Protein AF-A0A1F5JD03-F1 (afdb_monomer_lite)

Foldseek 3Di:
DVLLVQLCVCVVVVDDLVCSCVVSVHDSVVSVVSNVDPDDDDPDDDDDDDPCNVVVVVLVVCVVVVHQPVVVQVCCCVVPVDDDDDAPDCSFWVDAAPVDTHGDPVNVVVCVVVVHDDDHDHPPCCVVCCVVVVVVVCCVVPVVPPDDADDPVSSVCSCPVPPDDDDD

Organism: NCBI:txid1797770

Radius of gyration: 24.33 Å; chains: 1; bounding box: 61×45×62 Å

Structure (mmCIF, N/CA/C/O backbone):
data_AF-A0A1F5JD03-F1
#
_entry.id   AF-A0A1F5JD03-F1
#
loop_
_atom_site.group_PDB
_atom_site.id
_atom_site.type_symbol
_atom_site.label_atom_id
_atom_site.label_alt_id
_atom_site.label_comp_id
_atom_site.label_asym_id
_atom_site.label_entity_id
_atom_site.label_seq_id
_atom_site.pdbx_PDB_ins_code
_atom_site.Cartn_x
_atom_site.Cartn_y
_atom_site.Cartn_z
_atom_site.occupancy
_atom_site.B_iso_or_equiv
_atom_site.auth_seq_id
_atom_site.auth_comp_id
_atom_site.auth_asym_id
_atom_site.auth_atom_id
_atom_site.pdbx_PDB_model_num
ATOM 1 N N . MET A 1 1 ? -21.953 1.685 14.891 1.00 60.19 1 MET A N 1
ATOM 2 C CA . MET A 1 1 ? -22.512 2.676 15.835 1.00 60.19 1 MET A CA 1
ATOM 3 C C . MET A 1 1 ? -23.429 2.013 16.866 1.00 60.19 1 MET A C 1
ATOM 5 O O . MET A 1 1 ? -23.157 2.153 18.050 1.00 60.19 1 MET A O 1
ATOM 9 N N . TYR A 1 2 ? -24.401 1.197 16.432 1.00 75.06 2 TYR A N 1
ATOM 10 C CA . TYR A 1 2 ? -25.369 0.474 17.281 1.00 75.06 2 TYR A CA 1
ATOM 11 C C . TYR A 1 2 ? -24.765 -0.216 18.522 1.00 75.06 2 TYR A C 1
ATOM 13 O O . TYR A 1 2 ? -25.146 0.099 19.642 1.00 75.06 2 TYR A O 1
ATOM 21 N N . GLN A 1 3 ? -23.721 -1.039 18.350 1.00 80.75 3 GLN A N 1
ATOM 22 C CA . GLN A 1 3 ? -23.068 -1.734 19.473 1.00 80.75 3 GLN A CA 1
ATOM 23 C C . GLN A 1 3 ? -22.512 -0.802 20.567 1.00 80.75 3 GLN A C 1
ATOM 25 O O . GLN A 1 3 ? -22.487 -1.186 21.729 1.00 80.75 3 GLN A O 1
ATOM 30 N N . GLN A 1 4 ? -22.051 0.409 20.231 1.00 85.94 4 GLN A N 1
ATOM 31 C CA . GLN A 1 4 ? -21.500 1.331 21.235 1.00 85.94 4 GLN A CA 1
ATOM 32 C C . GLN A 1 4 ? -22.604 1.946 22.100 1.00 85.94 4 GLN A C 1
ATOM 34 O O . GLN A 1 4 ? -22.425 2.075 23.308 1.00 85.94 4 GLN A O 1
ATOM 39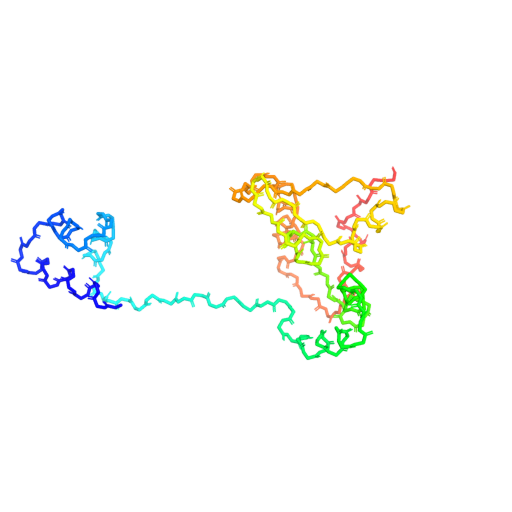 N N . ILE A 1 5 ? -23.746 2.269 21.483 1.00 87.00 5 ILE A N 1
ATOM 40 C CA . ILE A 1 5 ? -24.930 2.797 22.167 1.00 87.00 5 ILE A CA 1
ATOM 41 C C . ILE A 1 5 ? -25.464 1.736 23.130 1.00 87.00 5 ILE A C 1
ATOM 43 O O . ILE A 1 5 ? -25.612 2.010 24.314 1.00 87.00 5 ILE A O 1
ATOM 47 N N . THR A 1 6 ? -25.643 0.498 22.659 1.00 89.31 6 THR A N 1
ATOM 48 C CA . THR A 1 6 ? -26.112 -0.617 23.495 1.00 89.31 6 THR A CA 1
ATOM 49 C C . THR A 1 6 ? -25.196 -0.862 24.697 1.00 89.31 6 THR A C 1
ATOM 51 O O . THR A 1 6 ? -25.685 -1.054 25.806 1.00 89.31 6 THR A O 1
ATOM 54 N N . ILE A 1 7 ? -23.871 -0.794 24.511 1.00 90.31 7 ILE A N 1
ATOM 55 C CA . ILE A 1 7 ? -22.900 -0.925 25.609 1.00 90.31 7 ILE A CA 1
ATOM 56 C C . ILE A 1 7 ? -23.078 0.185 26.653 1.00 90.31 7 ILE A C 1
ATOM 58 O O . ILE A 1 7 ? -23.067 -0.107 27.847 1.00 90.31 7 ILE A O 1
ATOM 62 N N . GLN A 1 8 ? -23.246 1.441 26.228 1.00 88.81 8 GLN A N 1
ATOM 63 C CA . GLN A 1 8 ? -23.463 2.554 27.157 1.00 88.81 8 GLN A CA 1
ATOM 64 C C . GLN A 1 8 ? -24.809 2.444 27.884 1.00 88.81 8 GLN A C 1
ATOM 66 O O . GLN A 1 8 ? -24.867 2.703 29.084 1.00 88.81 8 GLN A O 1
ATOM 71 N N . THR A 1 9 ? -25.871 2.025 27.192 1.00 91.00 9 THR A N 1
ATOM 72 C CA . THR A 1 9 ? -27.199 1.829 27.788 1.00 91.00 9 THR A CA 1
ATOM 73 C C . THR A 1 9 ? -27.180 0.728 28.846 1.00 91.00 9 THR A C 1
ATOM 75 O O . THR A 1 9 ? -27.597 0.974 29.974 1.00 91.00 9 THR A O 1
ATOM 78 N N . LEU A 1 10 ? -26.626 -0.448 28.528 1.00 90.94 10 LEU A N 1
ATOM 79 C CA . LEU A 1 10 ? -26.512 -1.561 29.479 1.00 90.94 10 LEU A CA 1
ATOM 80 C C . LEU A 1 10 ? -25.631 -1.186 30.679 1.00 90.94 10 LEU A C 1
ATOM 82 O O . LEU A 1 10 ? -25.946 -1.519 31.818 1.00 90.94 10 LEU A O 1
ATOM 86 N N . PHE A 1 11 ? -24.553 -0.432 30.450 1.00 90.62 11 PHE A N 1
ATOM 87 C CA . PHE A 1 11 ? -23.709 0.044 31.543 1.00 90.62 11 PHE A CA 1
ATOM 88 C C . PHE A 1 11 ? -24.442 1.039 32.459 1.00 90.62 11 PHE A C 1
ATOM 90 O O . PHE A 1 11 ? -24.326 0.931 33.677 1.00 90.62 11 PHE A O 1
ATOM 97 N N . LYS A 1 12 ? -25.243 1.961 31.902 1.00 91.00 12 LYS A N 1
ATOM 98 C CA . LYS A 1 12 ? -26.100 2.874 32.684 1.00 91.00 12 LYS A CA 1
ATOM 99 C C . LYS A 1 12 ? -27.191 2.138 33.471 1.00 91.00 12 LYS A C 1
ATOM 101 O O . LYS A 1 12 ? -27.563 2.599 34.541 1.00 91.00 12 LYS A O 1
ATOM 106 N N . GLN A 1 13 ? -2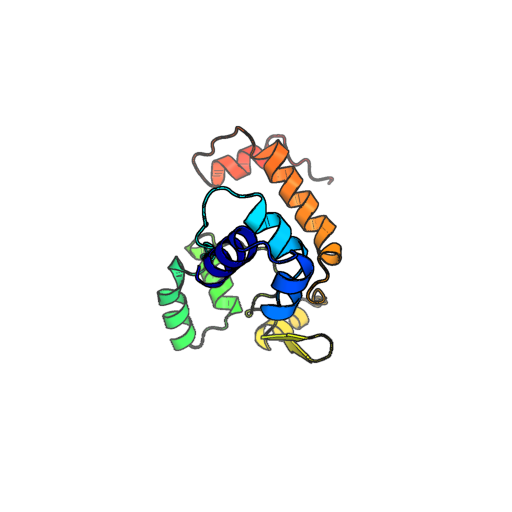7.664 0.994 32.973 1.00 91.88 13 GLN A N 1
ATOM 107 C CA . GLN A 1 13 ? -28.607 0.106 33.669 1.00 91.88 13 GLN A CA 1
ATOM 108 C C . GLN A 1 13 ? -27.961 -0.707 34.808 1.00 91.88 13 GLN A C 1
ATOM 110 O O . GLN A 1 13 ? -28.661 -1.428 35.511 1.00 91.88 13 GLN A O 1
ATOM 115 N N . GLY A 1 14 ? -26.643 -0.592 35.017 1.00 90.62 14 GLY A N 1
ATOM 116 C CA . GLY A 1 14 ? -25.927 -1.265 36.105 1.00 90.62 14 GLY A CA 1
ATOM 117 C C . GLY A 1 14 ? -25.390 -2.655 35.756 1.00 90.62 14 GLY A C 1
ATOM 118 O O . GLY A 1 14 ? -24.875 -3.350 36.634 1.00 90.62 14 GLY A O 1
ATOM 119 N N . GLU A 1 15 ? -25.455 -3.070 34.488 1.00 90.31 15 GLU A N 1
ATOM 120 C CA . GLU A 1 15 ? -24.929 -4.368 34.070 1.00 90.31 15 GLU A CA 1
ATOM 121 C C . GLU A 1 15 ? -23.403 -4.448 34.206 1.00 90.31 15 GLU A C 1
ATOM 123 O O . GLU A 1 15 ? -22.646 -3.517 33.899 1.00 90.31 15 GLU A O 1
ATOM 128 N N . LYS A 1 16 ? -22.912 -5.619 34.629 1.00 92.75 16 LYS A N 1
ATOM 129 C CA . LYS A 1 16 ? -21.468 -5.852 34.762 1.00 92.75 16 LYS A CA 1
ATOM 130 C C . LYS A 1 16 ? -20.813 -5.844 33.380 1.00 92.75 16 LYS A C 1
ATOM 132 O O . LYS A 1 16 ? -21.236 -6.548 32.469 1.00 92.75 16 LYS A O 1
ATOM 137 N N . LYS A 1 17 ? -19.685 -5.140 33.237 1.00 91.00 17 LYS A N 1
ATOM 138 C CA . LYS A 1 17 ? -18.942 -5.007 31.962 1.00 91.00 17 LYS A CA 1
ATOM 139 C C . LYS A 1 17 ? -18.605 -6.356 31.299 1.00 91.00 17 LYS A C 1
ATOM 141 O O . LYS A 1 17 ? -18.611 -6.459 30.076 1.00 91.00 17 LYS A O 1
ATOM 146 N N . SER A 1 18 ? -18.335 -7.394 32.093 1.00 90.31 18 SER A N 1
ATOM 147 C CA . SER A 1 18 ? -18.104 -8.767 31.616 1.00 90.31 18 SER A CA 1
ATOM 148 C C . SER A 1 18 ? -19.370 -9.440 31.069 1.00 90.31 18 SER A C 1
ATOM 150 O O . SER A 1 18 ? -19.295 -10.151 30.066 1.00 90.31 18 SER A O 1
ATOM 152 N N . ARG A 1 19 ? -20.531 -9.185 31.688 1.00 92.56 19 ARG A N 1
ATOM 153 C CA . ARG A 1 19 ? -21.853 -9.640 31.231 1.00 92.56 19 ARG A CA 1
ATOM 154 C C . ARG A 1 19 ? -22.192 -8.997 29.890 1.00 92.56 19 ARG A C 1
ATOM 156 O O . ARG A 1 19 ? -22.495 -9.717 28.949 1.00 92.56 19 ARG A O 1
ATOM 163 N N . ILE A 1 20 ? -21.996 -7.681 29.779 1.00 92.19 20 ILE A N 1
ATOM 164 C CA . ILE A 1 20 ? -22.186 -6.911 28.539 1.00 92.19 20 ILE A CA 1
ATOM 165 C C . ILE A 1 20 ? -21.317 -7.475 27.403 1.00 92.19 20 ILE A C 1
ATOM 167 O O . ILE A 1 20 ? -21.802 -7.681 26.293 1.00 92.19 20 ILE A O 1
ATOM 171 N N . ALA A 1 21 ? -20.037 -7.759 27.676 1.00 92.38 21 ALA A N 1
ATOM 172 C CA . ALA A 1 21 ? -19.117 -8.324 26.687 1.00 92.38 21 ALA A CA 1
ATOM 173 C C . ALA A 1 21 ? -19.575 -9.705 26.189 1.00 92.38 21 ALA A C 1
ATOM 175 O O . ALA A 1 21 ? -19.592 -9.948 24.982 1.00 92.38 21 ALA A O 1
ATOM 176 N N . SER A 1 22 ? -19.994 -10.570 27.118 1.00 92.44 22 SER A N 1
ATOM 177 C CA . SER A 1 22 ? -20.475 -11.926 26.820 1.00 92.44 22 SER A CA 1
ATOM 178 C C . SER A 1 22 ? -21.805 -11.904 26.061 1.00 92.44 22 SER A C 1
ATOM 180 O O . SER A 1 22 ? -21.974 -12.639 25.097 1.00 92.44 22 SER A O 1
ATOM 182 N N . GLN A 1 23 ? -22.727 -11.019 26.452 1.00 92.31 23 GLN A N 1
ATOM 183 C CA . GLN A 1 23 ? -24.051 -10.869 25.845 1.00 92.31 23 GLN A CA 1
ATOM 184 C C . GLN A 1 23 ? -23.988 -10.312 24.417 1.00 92.31 23 GLN A C 1
ATOM 186 O O . GLN A 1 23 ? -24.772 -10.717 23.566 1.00 92.31 23 GLN A O 1
ATOM 191 N N . LEU A 1 24 ? -23.057 -9.392 24.143 1.00 89.25 24 LEU A N 1
ATOM 192 C CA . LEU A 1 24 ? -22.899 -8.760 22.827 1.00 89.25 24 LEU A CA 1
ATOM 193 C C . LEU A 1 24 ? -21.868 -9.457 21.927 1.00 89.25 24 LEU A C 1
ATOM 195 O O . LEU A 1 24 ? -21.599 -8.964 20.830 1.00 89.25 24 LEU A O 1
ATOM 199 N N . GLY A 1 25 ? -21.248 -10.549 22.391 1.00 90.56 25 GLY A N 1
ATOM 200 C CA . GLY A 1 25 ? -20.214 -11.268 21.642 1.00 90.56 25 GLY A CA 1
ATOM 201 C C . GLY A 1 25 ? -19.015 -10.389 21.271 1.00 90.56 25 GLY A C 1
ATOM 202 O O . GLY A 1 25 ? -18.474 -10.506 20.173 1.00 90.56 25 GLY A O 1
ATOM 203 N N . CYS A 1 26 ? -18.619 -9.456 22.145 1.00 87.00 26 CYS A N 1
ATOM 204 C CA . CYS A 1 26 ? -17.535 -8.513 21.871 1.00 87.00 26 CYS A CA 1
ATOM 205 C C . CYS A 1 26 ? -16.396 -8.638 22.889 1.00 87.00 26 CYS A C 1
ATOM 207 O O . CYS A 1 26 ? -16.585 -9.058 24.029 1.00 87.00 26 CYS A O 1
ATOM 209 N N . HIS A 1 27 ? -15.179 -8.264 22.487 1.00 88.38 27 HIS A N 1
ATOM 210 C CA . HIS A 1 27 ? -14.016 -8.381 23.363 1.00 88.38 27 HIS A CA 1
ATOM 211 C C . HIS A 1 27 ? -14.159 -7.476 24.603 1.00 88.38 27 HIS A C 1
ATOM 213 O O . HIS A 1 27 ? -14.541 -6.310 24.492 1.00 88.38 27 HIS A O 1
ATOM 219 N N . ARG A 1 28 ? -13.779 -7.961 25.794 1.00 86.88 28 ARG A N 1
ATOM 220 C CA . ARG A 1 28 ? -13.910 -7.215 27.068 1.00 86.88 28 ARG A CA 1
ATOM 221 C C . ARG A 1 28 ? -13.279 -5.814 27.041 1.00 86.88 28 ARG A C 1
ATOM 223 O O . ARG A 1 28 ? -13.830 -4.869 27.601 1.00 86.88 28 ARG A O 1
ATOM 230 N N . ASN A 1 29 ? -12.158 -5.653 26.327 1.00 90.19 29 ASN A N 1
ATOM 231 C CA . ASN A 1 29 ? -11.496 -4.351 26.168 1.00 90.19 29 ASN A CA 1
ATOM 232 C C . ASN A 1 29 ? -12.333 -3.375 25.334 1.00 90.19 29 ASN A C 1
ATOM 234 O O . ASN A 1 29 ? -12.236 -2.170 25.531 1.00 90.19 29 ASN A O 1
ATOM 238 N N . THR A 1 30 ? -13.174 -3.868 24.425 1.00 87.75 30 THR A N 1
ATOM 239 C CA . THR A 1 30 ? -14.098 -3.039 23.648 1.00 87.75 30 THR A CA 1
ATOM 240 C C . THR A 1 30 ? -15.121 -2.384 24.568 1.00 87.75 30 THR A C 1
ATOM 242 O O . THR A 1 30 ? -15.289 -1.170 24.494 1.00 87.75 30 THR A O 1
ATOM 245 N N . VAL A 1 31 ? -15.715 -3.146 25.493 1.00 89.06 31 VAL A N 1
ATOM 246 C CA . VAL A 1 31 ? -16.629 -2.614 26.518 1.00 89.06 31 VAL A CA 1
ATOM 247 C C . VAL A 1 31 ? -15.912 -1.613 27.424 1.00 89.06 31 VAL A C 1
ATOM 249 O O . VAL A 1 31 ? -16.393 -0.497 27.595 1.00 89.06 31 VAL A O 1
ATOM 252 N N . LEU A 1 32 ? -14.727 -1.962 27.944 1.00 89.50 32 LEU A N 1
ATOM 253 C CA . LEU A 1 32 ? -13.927 -1.060 28.785 1.00 89.50 32 LEU A CA 1
ATOM 254 C C . LEU A 1 32 ? -13.611 0.260 28.079 1.00 89.50 32 LEU A C 1
ATOM 256 O O . LEU A 1 32 ? -13.774 1.330 28.663 1.00 89.50 32 LEU A O 1
ATOM 260 N N . ASN A 1 33 ? -13.182 0.184 26.822 1.00 88.19 33 ASN A N 1
ATOM 261 C CA . ASN A 1 33 ? -12.813 1.355 26.050 1.00 88.19 33 ASN A CA 1
ATOM 262 C C . ASN A 1 33 ? -14.031 2.206 25.684 1.00 88.19 33 ASN A C 1
ATOM 264 O O . ASN A 1 33 ? -13.899 3.417 25.639 1.00 88.19 33 ASN A O 1
ATOM 268 N N . ILE A 1 34 ? -15.201 1.615 25.422 1.00 88.31 34 ILE A N 1
ATOM 269 C CA . ILE A 1 34 ? -16.429 2.368 25.114 1.00 88.31 34 ILE A CA 1
ATOM 270 C C . ILE A 1 34 ? -16.985 3.054 26.363 1.00 88.31 34 ILE A C 1
ATOM 272 O O . ILE A 1 34 ? -17.366 4.213 26.279 1.00 88.31 34 ILE A O 1
ATOM 276 N N . VAL A 1 35 ? -16.977 2.380 27.516 1.00 88.38 35 VAL A N 1
ATOM 277 C CA . VAL A 1 35 ? -17.450 2.948 28.791 1.00 88.38 35 VAL A CA 1
ATOM 278 C C . VAL A 1 35 ? -16.574 4.109 29.271 1.00 88.38 35 VAL A C 1
ATOM 280 O O . VAL A 1 35 ? -17.082 5.050 29.864 1.00 88.38 35 VAL A O 1
ATOM 283 N N . LYS A 1 36 ? -15.260 4.073 29.006 1.00 88.25 36 LYS A N 1
ATOM 284 C CA . LYS A 1 36 ? -14.343 5.182 29.329 1.00 88.25 36 LYS A CA 1
ATOM 285 C C . LYS A 1 36 ? -14.561 6.435 28.469 1.00 88.25 36 LYS A C 1
ATOM 287 O O . LYS A 1 36 ? -13.992 7.475 28.781 1.00 88.25 36 LYS A O 1
ATOM 292 N N . ARG A 1 37 ? -15.302 6.334 27.364 1.00 80.12 37 ARG A N 1
ATOM 293 C CA . ARG A 1 37 ? -15.511 7.434 26.416 1.00 80.12 37 ARG A CA 1
ATOM 294 C C . ARG A 1 37 ? -16.866 8.080 26.676 1.00 80.12 37 ARG A C 1
ATOM 296 O O . ARG A 1 37 ? -17.873 7.383 26.742 1.00 80.12 37 ARG A O 1
ATOM 303 N N . ASP A 1 38 ? -16.878 9.405 26.732 1.00 71.31 38 ASP A N 1
ATOM 304 C CA . ASP A 1 38 ? -18.093 10.196 26.955 1.00 71.31 38 ASP A CA 1
ATOM 305 C C . ASP A 1 38 ? -19.020 10.212 25.721 1.00 71.31 38 ASP A C 1
ATOM 307 O O . ASP A 1 38 ? -20.242 10.157 25.829 1.00 71.31 38 ASP A O 1
ATOM 311 N N . LYS A 1 39 ? -18.441 10.175 24.512 1.00 76.56 39 LYS A N 1
ATOM 312 C CA . LYS A 1 39 ? -19.184 10.192 23.242 1.00 76.56 39 LYS A CA 1
ATOM 313 C C . LYS A 1 39 ? -18.975 8.918 22.426 1.00 76.56 39 LYS A C 1
ATOM 315 O O . LYS A 1 39 ? -17.883 8.347 22.382 1.00 76.56 39 LYS A O 1
ATOM 320 N N . VAL A 1 40 ? -20.037 8.499 21.739 1.00 76.12 40 VAL A N 1
ATOM 321 C CA . VAL A 1 40 ? -20.007 7.425 20.738 1.00 76.12 40 VAL A CA 1
ATOM 322 C C . VAL A 1 40 ? -19.286 7.934 19.491 1.00 76.12 40 VAL A C 1
ATOM 324 O O . VAL A 1 40 ? -19.608 9.003 18.982 1.00 76.12 40 VAL A O 1
ATOM 327 N N . ILE A 1 41 ? -18.318 7.163 18.992 1.00 76.00 41 ILE A N 1
ATOM 328 C CA . ILE A 1 41 ? -17.529 7.524 17.807 1.00 76.00 41 ILE A CA 1
ATOM 329 C C . ILE A 1 41 ? -17.921 6.601 16.660 1.00 76.00 41 ILE A C 1
ATOM 331 O O . ILE A 1 41 ? -17.890 5.369 16.786 1.00 76.00 41 ILE A O 1
ATOM 335 N N . GLU A 1 42 ? -18.247 7.187 15.514 1.00 74.62 42 GLU A N 1
ATOM 336 C CA . GLU A 1 42 ? -18.384 6.424 14.285 1.00 74.62 42 GLU A CA 1
ATOM 337 C C . GLU A 1 42 ? -17.015 5.878 13.865 1.00 74.62 42 GLU A C 1
ATOM 339 O O . GLU A 1 42 ? -16.042 6.616 13.713 1.00 74.62 42 GLU A O 1
ATOM 344 N N . LYS A 1 43 ? -16.907 4.552 13.726 1.00 69.19 43 LYS A N 1
ATOM 345 C CA . LYS A 1 43 ? -15.658 3.930 13.282 1.00 69.19 43 LYS A CA 1
ATOM 346 C C . LYS A 1 43 ? -15.431 4.317 11.823 1.00 69.19 43 LYS A C 1
ATOM 348 O O . LYS A 1 43 ? -16.042 3.724 10.940 1.00 69.19 43 LYS A O 1
ATOM 353 N N . GLN A 1 44 ? -14.532 5.260 11.572 1.00 69.19 44 GLN A N 1
ATOM 354 C CA . GLN A 1 44 ? -14.112 5.568 10.212 1.00 69.19 44 GLN A CA 1
ATOM 355 C C . GLN A 1 44 ? -13.339 4.374 9.644 1.00 69.19 44 GLN A C 1
ATOM 357 O O . GLN A 1 44 ? -12.305 3.964 10.183 1.00 69.19 44 GLN A O 1
ATOM 362 N N . LYS A 1 45 ? -13.837 3.797 8.549 1.00 62.50 45 LYS A N 1
ATOM 363 C CA . LYS A 1 45 ? -13.058 2.851 7.753 1.00 62.50 45 LYS A CA 1
ATOM 364 C C . LYS A 1 45 ? -12.088 3.691 6.930 1.00 62.50 45 LYS A C 1
ATOM 366 O O . LYS A 1 45 ? -12.519 4.415 6.041 1.00 62.50 45 LYS A O 1
ATOM 371 N N . ARG A 1 46 ? -10.791 3.639 7.245 1.00 60.31 46 ARG A N 1
ATOM 372 C CA . ARG A 1 46 ? -9.772 4.296 6.415 1.00 60.31 46 ARG A CA 1
ATOM 373 C C . ARG A 1 46 ? -9.844 3.689 5.014 1.00 60.31 46 ARG A C 1
ATOM 375 O O . ARG A 1 46 ? -9.476 2.529 4.837 1.00 60.31 46 ARG A O 1
ATOM 382 N N . VAL A 1 47 ? -10.336 4.450 4.044 1.00 62.88 47 VAL A N 1
ATOM 383 C CA . VAL A 1 47 ? -10.191 4.109 2.629 1.00 62.88 47 VAL A CA 1
ATOM 384 C C . VAL A 1 47 ? -8.758 4.481 2.272 1.00 62.88 47 VAL A C 1
ATOM 386 O O . VAL A 1 47 ? -8.396 5.652 2.326 1.00 62.88 47 VAL A O 1
ATOM 389 N N . ARG A 1 48 ? -7.909 3.488 2.003 1.00 55.94 48 ARG A N 1
ATOM 390 C CA . ARG A 1 48 ? -6.613 3.759 1.378 1.00 55.94 48 ARG A CA 1
ATOM 391 C C . ARG A 1 48 ? -6.843 3.822 -0.125 1.00 55.94 48 ARG A C 1
ATOM 393 O O . ARG A 1 48 ? -7.349 2.850 -0.682 1.00 55.94 48 ARG A O 1
ATOM 400 N N . SER A 1 49 ? -6.484 4.935 -0.748 1.00 63.44 49 SER A N 1
ATOM 401 C CA . SER A 1 49 ? -6.337 5.006 -2.197 1.00 63.44 49 SER A CA 1
ATOM 402 C C . SER A 1 49 ? -5.082 4.241 -2.619 1.00 63.44 49 SER A C 1
ATOM 404 O O . SER A 1 49 ? -4.068 4.223 -1.915 1.00 63.44 49 SER A O 1
ATOM 406 N N . SER A 1 50 ? -5.176 3.551 -3.747 1.00 70.81 50 SER A N 1
ATOM 407 C CA . SER A 1 50 ? -4.045 2.924 -4.416 1.00 70.81 50 SER A CA 1
ATOM 408 C C . SER A 1 50 ? -3.258 3.977 -5.189 1.00 70.81 50 SER A C 1
ATOM 410 O O . SER A 1 50 ? -3.846 4.864 -5.803 1.00 70.81 50 SER A O 1
ATOM 412 N N . ILE A 1 51 ? -1.935 3.816 -5.254 1.00 70.19 51 ILE A N 1
ATOM 413 C CA . ILE A 1 51 ? -1.058 4.604 -6.141 1.00 70.19 51 ILE A CA 1
ATOM 414 C C . ILE A 1 51 ? -1.502 4.463 -7.610 1.00 70.19 51 ILE A C 1
ATOM 416 O O . ILE A 1 51 ? -1.324 5.375 -8.408 1.00 70.19 51 ILE A O 1
ATOM 420 N N . PHE A 1 52 ? -2.150 3.345 -7.953 1.00 75.62 52 PHE A N 1
ATOM 421 C CA . PHE A 1 52 ? -2.656 3.064 -9.295 1.00 75.62 52 PHE A CA 1
ATOM 422 C C . PHE A 1 52 ? -4.072 3.587 -9.566 1.00 75.62 52 PHE A C 1
ATOM 424 O O . PHE A 1 52 ? -4.546 3.470 -10.694 1.00 75.62 52 PHE A O 1
ATOM 431 N N . ASP A 1 53 ? -4.773 4.137 -8.565 1.00 79.50 53 ASP A N 1
ATOM 432 C CA . ASP A 1 53 ? -6.141 4.644 -8.753 1.00 79.50 53 ASP A CA 1
ATOM 433 C C . ASP A 1 53 ? -6.250 5.698 -9.872 1.00 79.50 53 ASP A C 1
ATOM 435 O O . ASP A 1 53 ? -7.174 5.570 -10.680 1.00 79.50 53 ASP A O 1
ATOM 439 N N . PRO A 1 54 ? -5.315 6.664 -10.004 1.00 85.25 54 PRO A N 1
ATOM 440 C CA . PRO A 1 54 ? -5.333 7.638 -11.099 1.00 85.25 54 PRO A CA 1
ATOM 441 C C . PRO A 1 54 ? -5.136 7.014 -12.488 1.00 85.25 54 PRO A C 1
ATOM 443 O O . PRO A 1 54 ? -5.596 7.560 -13.486 1.00 85.25 54 PRO A O 1
ATOM 446 N N . TYR A 1 55 ? -4.482 5.852 -12.563 1.00 85.25 55 TYR A N 1
ATOM 447 C CA . TYR A 1 55 ? -4.076 5.220 -13.822 1.00 85.25 55 TYR A CA 1
ATOM 448 C C . TYR A 1 55 ? -5.019 4.102 -14.277 1.00 85.25 55 TYR A C 1
ATOM 450 O O . TYR A 1 55 ? -4.765 3.465 -15.297 1.00 85.25 55 TYR A O 1
ATOM 458 N N . LYS A 1 56 ? -6.129 3.859 -13.565 1.00 82.69 56 LYS A N 1
ATOM 459 C CA . LYS A 1 56 ? -7.063 2.754 -13.854 1.00 82.69 56 LYS A CA 1
ATOM 460 C C . LYS A 1 56 ? -7.551 2.711 -15.300 1.00 82.69 56 LYS A C 1
ATOM 462 O O . LYS A 1 56 ? -7.628 1.629 -15.871 1.00 82.69 56 LYS A O 1
ATOM 467 N N . GLN A 1 57 ? -7.864 3.867 -15.884 1.00 88.56 57 GLN A N 1
ATOM 468 C CA . GLN A 1 57 ? -8.355 3.943 -17.260 1.00 88.56 57 GLN A CA 1
ATOM 469 C C . GLN A 1 57 ? -7.282 3.495 -18.264 1.00 88.56 57 GLN A C 1
ATOM 471 O O . GLN A 1 57 ? -7.563 2.663 -19.121 1.00 88.56 57 GLN A O 1
ATOM 476 N N . LYS A 1 58 ? -6.038 3.960 -18.093 1.00 86.94 58 LYS A N 1
ATOM 477 C CA . LYS A 1 58 ? -4.896 3.569 -18.936 1.00 86.94 58 LYS A CA 1
ATOM 478 C C . LYS A 1 58 ? -4.521 2.107 -18.744 1.00 86.94 58 LYS A C 1
ATOM 480 O O . LYS A 1 58 ? -4.265 1.401 -19.708 1.00 86.94 58 LYS A O 1
ATOM 485 N N . ILE A 1 59 ? -4.554 1.625 -17.501 1.00 82.19 59 ILE A N 1
ATOM 486 C CA . ILE A 1 59 ? -4.334 0.208 -17.197 1.00 82.19 59 ILE A CA 1
ATOM 487 C C . ILE A 1 59 ? -5.363 -0.653 -17.938 1.00 82.19 59 ILE A C 1
ATOM 489 O O . ILE A 1 59 ? -4.980 -1.663 -18.515 1.00 82.19 59 ILE A O 1
ATOM 493 N N . SER A 1 60 ? -6.641 -0.256 -17.960 1.00 87.75 60 SER A N 1
ATOM 494 C CA . SER A 1 60 ? -7.672 -0.971 -18.724 1.00 87.75 60 SER A CA 1
ATOM 495 C C . SER A 1 60 ? -7.363 -0.980 -20.220 1.00 87.75 60 SER A C 1
ATOM 497 O O . SER A 1 60 ? -7.381 -2.040 -20.832 1.00 87.75 60 SER A O 1
ATOM 499 N N . GLU A 1 61 ? -6.998 0.170 -20.786 1.00 91.81 61 GLU A N 1
ATOM 500 C CA . GLU A 1 61 ? -6.634 0.283 -22.201 1.00 91.81 61 GLU A CA 1
ATOM 501 C C . GLU A 1 61 ? -5.437 -0.610 -22.569 1.00 91.81 61 GLU A C 1
ATOM 503 O O . GLU A 1 61 ? -5.441 -1.294 -23.594 1.00 91.81 61 GLU A O 1
ATOM 508 N N . TYR A 1 62 ? -4.406 -0.647 -21.724 1.00 86.31 62 TYR A N 1
ATOM 509 C CA . TYR A 1 62 ? -3.244 -1.496 -21.957 1.00 86.31 62 TYR A CA 1
ATOM 510 C C . TYR A 1 62 ? -3.554 -2.989 -21.789 1.00 86.31 62 TYR A C 1
ATOM 512 O O . TYR A 1 62 ? -3.006 -3.815 -22.522 1.00 86.31 62 TYR A O 1
ATOM 520 N N . LEU A 1 63 ? -4.461 -3.343 -20.874 1.00 80.88 63 LEU A N 1
ATOM 521 C CA . LEU A 1 63 ? -4.959 -4.713 -20.747 1.00 80.88 63 LEU A CA 1
ATOM 522 C C . LEU A 1 63 ? -5.749 -5.139 -21.992 1.00 80.88 63 LEU A C 1
ATOM 524 O O . LEU A 1 63 ? -5.557 -6.259 -22.464 1.00 80.88 63 LEU A O 1
ATOM 528 N N . ASP A 1 64 ? -6.566 -4.251 -22.564 1.00 90.50 64 ASP A N 1
ATOM 529 C CA . ASP A 1 64 ? -7.310 -4.513 -23.805 1.00 90.50 64 ASP A CA 1
ATOM 530 C C . ASP A 1 64 ? -6.364 -4.710 -25.000 1.00 90.50 64 ASP A C 1
ATOM 532 O O . ASP A 1 64 ? -6.585 -5.574 -25.851 1.00 90.50 64 ASP A O 1
ATOM 536 N N . LYS A 1 65 ? -5.237 -3.987 -25.013 1.00 88.56 65 LYS A N 1
ATOM 537 C CA . LYS A 1 65 ? -4.125 -4.173 -25.962 1.00 88.56 65 LYS A CA 1
ATOM 538 C C . LYS A 1 65 ? -3.311 -5.456 -25.724 1.00 88.56 65 LYS A C 1
ATOM 540 O O . LYS A 1 65 ? -2.322 -5.678 -26.419 1.00 88.56 65 LYS A O 1
ATOM 545 N N . LYS A 1 66 ? -3.710 -6.307 -24.768 1.00 83.88 66 LYS A N 1
ATOM 546 C CA . LYS A 1 66 ? -3.013 -7.541 -24.355 1.00 83.88 66 LYS A CA 1
ATOM 547 C C . LYS A 1 66 ? -1.564 -7.311 -23.916 1.00 83.88 66 LYS A C 1
ATOM 549 O O . LYS A 1 66 ? -0.722 -8.195 -24.058 1.00 83.88 66 LYS A O 1
ATOM 554 N N . ILE A 1 67 ? -1.269 -6.134 -23.369 1.00 75.75 67 ILE A N 1
ATOM 555 C CA . ILE A 1 67 ? 0.046 -5.840 -22.804 1.00 75.75 67 ILE A CA 1
ATOM 556 C C . ILE A 1 67 ? 0.158 -6.540 -21.445 1.00 75.75 67 ILE A C 1
ATOM 558 O O . ILE A 1 67 ? -0.772 -6.510 -20.632 1.00 75.75 67 ILE A O 1
ATOM 562 N N . SER A 1 68 ? 1.303 -7.179 -21.190 1.00 73.50 68 SER A N 1
ATOM 563 C CA . SER A 1 68 ? 1.573 -7.830 -19.908 1.00 73.50 68 SER A CA 1
ATOM 564 C C . SER A 1 68 ? 1.525 -6.825 -18.763 1.00 73.50 68 SER A C 1
ATOM 566 O O . SER A 1 68 ? 1.919 -5.667 -18.892 1.00 73.50 68 SER A O 1
ATOM 568 N N . ARG A 1 69 ? 1.080 -7.266 -17.584 1.00 71.12 69 ARG A N 1
ATOM 569 C CA . ARG A 1 69 ? 0.966 -6.375 -16.417 1.00 71.12 69 ARG A CA 1
ATOM 570 C C . ARG A 1 69 ? 2.315 -5.771 -16.011 1.00 71.12 69 ARG A C 1
ATOM 572 O O . ARG A 1 69 ? 2.342 -4.658 -15.495 1.00 71.12 69 ARG A O 1
ATOM 579 N N . LEU A 1 70 ? 3.413 -6.494 -16.238 1.00 68.00 70 LEU A N 1
ATOM 580 C CA . LEU A 1 70 ? 4.771 -5.993 -16.012 1.00 68.00 70 LEU A CA 1
ATOM 581 C C . LEU A 1 70 ? 5.114 -4.876 -16.977 1.00 68.00 70 LEU A C 1
ATOM 583 O O . LEU A 1 70 ? 5.545 -3.817 -16.543 1.00 68.00 70 LEU A O 1
ATOM 587 N N . ARG A 1 71 ? 4.827 -5.077 -18.264 1.00 74.88 71 ARG A N 1
ATOM 588 C CA . ARG A 1 71 ? 5.056 -4.050 -19.269 1.00 74.88 71 ARG A CA 1
ATOM 589 C C . ARG A 1 71 ? 4.182 -2.822 -19.029 1.00 74.88 71 ARG A C 1
ATOM 591 O O . ARG A 1 71 ? 4.640 -1.708 -19.222 1.00 74.88 71 ARG A O 1
ATOM 598 N N . ILE A 1 72 ? 2.957 -3.001 -18.534 1.00 78.94 72 ILE A N 1
ATOM 599 C CA . ILE A 1 72 ? 2.110 -1.891 -18.075 1.00 78.94 72 ILE A CA 1
ATOM 600 C C . ILE A 1 72 ? 2.781 -1.131 -16.930 1.00 78.94 72 ILE A C 1
ATOM 602 O O . ILE A 1 72 ? 2.763 0.092 -16.923 1.00 78.94 72 ILE A O 1
ATOM 606 N N . PHE A 1 73 ? 3.360 -1.836 -15.959 1.00 72.56 73 PHE A N 1
ATOM 607 C CA . PHE A 1 73 ? 4.054 -1.202 -14.842 1.00 72.56 73 PHE A CA 1
ATOM 608 C C . PHE A 1 73 ? 5.303 -0.434 -15.298 1.00 72.56 73 PHE A C 1
ATOM 610 O O . PHE A 1 73 ? 5.481 0.697 -14.865 1.00 72.56 73 PHE A O 1
ATOM 617 N N . GLU A 1 74 ? 6.102 -0.996 -16.211 1.00 72.19 74 GLU A N 1
ATOM 618 C CA . GLU A 1 74 ? 7.229 -0.298 -16.848 1.00 72.19 74 GLU A CA 1
ATOM 619 C C . GLU A 1 74 ? 6.767 0.959 -17.582 1.00 72.19 74 GLU A C 1
ATOM 621 O O . GLU A 1 74 ? 7.261 2.038 -17.293 1.00 72.19 74 GLU A O 1
ATOM 626 N N . LEU A 1 75 ? 5.755 0.850 -18.449 1.00 81.38 75 LEU A N 1
ATOM 627 C CA . LEU A 1 75 ? 5.201 1.993 -19.180 1.00 81.38 75 LEU A CA 1
ATOM 628 C C . LEU A 1 75 ? 4.669 3.072 -18.232 1.00 81.38 75 LEU A C 1
ATOM 630 O O . LEU A 1 75 ? 4.817 4.258 -18.502 1.00 81.38 75 LEU A O 1
ATOM 634 N N . LEU A 1 76 ? 4.059 2.683 -17.108 1.00 80.81 76 LEU A N 1
ATOM 635 C CA . LEU A 1 76 ? 3.615 3.640 -16.097 1.00 80.81 76 LEU A CA 1
ATOM 636 C C . LEU A 1 76 ? 4.785 4.291 -15.344 1.00 80.81 76 LEU A C 1
ATOM 638 O O . LEU A 1 76 ? 4.678 5.452 -14.946 1.00 80.81 76 LEU A O 1
ATOM 642 N N . GLY A 1 77 ? 5.877 3.555 -15.142 1.00 77.12 77 GLY A N 1
ATOM 643 C CA . GLY A 1 77 ? 7.133 4.074 -14.609 1.00 77.12 77 GLY A CA 1
ATOM 644 C C . GLY A 1 77 ? 7.782 5.077 -15.561 1.00 77.12 77 GLY A C 1
ATOM 645 O O . GLY A 1 77 ? 8.105 6.182 -15.140 1.00 77.12 77 GLY A O 1
ATOM 646 N N . ASP A 1 78 ? 7.885 4.719 -16.840 1.00 77.94 78 ASP A N 1
ATOM 647 C CA . ASP A 1 78 ? 8.512 5.523 -17.891 1.00 77.94 78 ASP A CA 1
ATOM 648 C C . ASP A 1 78 ? 7.698 6.789 -18.214 1.00 77.94 78 ASP A C 1
ATOM 650 O O . ASP A 1 78 ? 8.261 7.874 -18.338 1.00 77.94 78 ASP A O 1
ATOM 654 N N . GLU A 1 79 ? 6.369 6.679 -18.341 1.00 83.00 79 GLU A N 1
ATOM 655 C CA . GLU A 1 79 ? 5.505 7.798 -18.750 1.00 83.00 79 GLU A CA 1
ATOM 656 C C . GLU A 1 79 ? 5.033 8.681 -17.586 1.00 83.00 79 GLU A C 1
ATOM 658 O O . GLU A 1 79 ? 4.791 9.872 -17.784 1.00 83.00 79 GLU A O 1
ATOM 663 N N . TYR A 1 80 ? 4.838 8.115 -16.388 1.00 81.25 80 TYR A N 1
ATOM 664 C CA . TYR A 1 80 ? 4.227 8.825 -15.249 1.00 81.25 80 TYR A CA 1
ATOM 665 C C . TYR A 1 80 ? 5.062 8.767 -13.965 1.00 81.25 80 TYR A C 1
ATOM 667 O O . TYR A 1 80 ? 4.562 9.148 -12.906 1.00 81.25 80 TYR A O 1
ATOM 675 N N . GLY A 1 81 ? 6.301 8.269 -14.024 1.00 77.69 81 GLY A N 1
ATOM 676 C CA . GLY A 1 81 ? 7.201 8.220 -12.868 1.00 77.69 81 GLY A CA 1
ATOM 677 C C . GLY A 1 81 ? 6.716 7.300 -11.743 1.00 77.69 81 GLY A C 1
ATOM 678 O O . GLY A 1 81 ? 7.105 7.464 -10.585 1.00 77.69 81 GLY A O 1
ATOM 679 N N . VAL A 1 82 ? 5.827 6.342 -12.033 1.00 72.94 82 VAL A N 1
ATOM 680 C CA . VAL A 1 82 ? 5.260 5.462 -11.003 1.00 72.94 82 VAL A CA 1
ATOM 681 C C . VAL A 1 82 ? 6.320 4.472 -10.524 1.00 72.94 82 VAL A C 1
ATOM 683 O O . VAL A 1 82 ? 6.567 3.447 -11.151 1.00 72.94 82 VAL A O 1
ATOM 686 N N . SER A 1 83 ? 6.911 4.751 -9.364 1.00 59.22 83 SER A N 1
ATOM 687 C CA . SER A 1 83 ? 7.859 3.862 -8.691 1.00 59.22 83 SER A CA 1
ATOM 688 C C . SER A 1 83 ? 7.221 3.216 -7.462 1.00 59.22 83 SER A C 1
ATOM 690 O O . SER A 1 83 ? 6.684 3.890 -6.580 1.00 59.22 83 SER A O 1
ATOM 692 N N . SER A 1 84 ? 7.269 1.884 -7.381 1.00 58.47 84 SER A N 1
ATOM 693 C CA . SER A 1 84 ? 6.863 1.151 -6.179 1.00 58.47 84 SER A CA 1
ATOM 694 C C . SER A 1 84 ? 7.792 -0.029 -5.921 1.00 58.47 84 SER A C 1
ATOM 696 O O . SER A 1 84 ? 8.091 -0.796 -6.833 1.00 58.47 84 SER A O 1
ATOM 698 N N . THR A 1 85 ? 8.229 -0.201 -4.671 1.00 54.28 85 THR A N 1
ATOM 699 C CA . THR A 1 85 ? 9.046 -1.348 -4.260 1.00 54.28 85 THR A CA 1
ATOM 700 C C . THR A 1 85 ? 8.211 -2.631 -4.267 1.00 54.28 85 THR A C 1
ATOM 702 O O . THR A 1 85 ? 7.132 -2.678 -3.672 1.00 54.28 85 THR A O 1
ATOM 705 N N . TYR A 1 86 ? 8.724 -3.677 -4.921 1.00 49.69 86 TYR A N 1
ATOM 706 C CA . TYR A 1 86 ? 8.069 -4.973 -5.115 1.00 49.69 86 TYR A CA 1
ATOM 707 C C . TYR A 1 86 ? 7.617 -5.619 -3.804 1.00 49.69 86 TYR A C 1
ATOM 709 O O . TYR A 1 86 ? 8.408 -6.243 -3.101 1.00 49.69 86 TYR A O 1
ATOM 717 N N . ILE A 1 87 ? 6.329 -5.523 -3.473 1.00 52.97 87 ILE A N 1
ATOM 718 C CA . ILE A 1 87 ? 5.743 -6.343 -2.409 1.00 52.97 87 ILE A CA 1
ATOM 719 C C . ILE A 1 87 ? 4.370 -6.808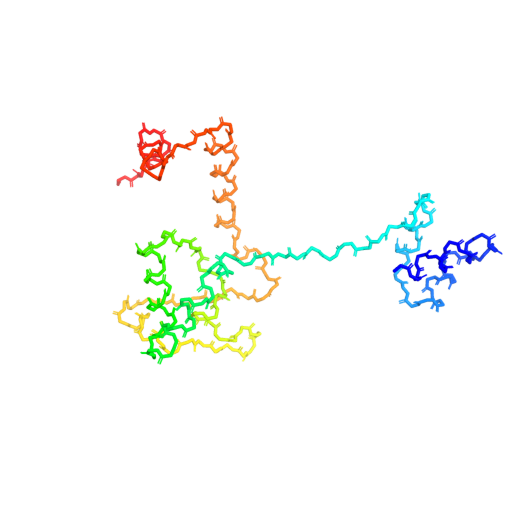 -2.862 1.00 52.97 87 ILE A C 1
ATOM 721 O O . ILE A 1 87 ? 3.460 -5.994 -3.009 1.00 52.97 87 ILE A O 1
ATOM 725 N N . ASN A 1 88 ? 4.232 -8.121 -3.067 1.00 53.16 88 ASN A N 1
ATOM 726 C CA . ASN A 1 88 ? 2.969 -8.813 -3.357 1.00 53.16 88 ASN A CA 1
ATOM 727 C C . ASN A 1 88 ? 2.082 -8.112 -4.395 1.00 53.16 88 ASN A C 1
ATOM 729 O O . ASN A 1 88 ? 0.853 -8.155 -4.312 1.00 53.16 88 ASN A O 1
ATOM 733 N N . MET A 1 89 ? 2.694 -7.441 -5.372 1.00 62.31 89 MET A N 1
ATOM 734 C CA . MET A 1 89 ? 1.926 -6.860 -6.454 1.00 62.31 89 MET A CA 1
ATOM 735 C C . MET A 1 89 ? 1.361 -8.005 -7.289 1.00 62.31 89 MET A C 1
ATOM 737 O O . MET A 1 89 ? 2.096 -8.928 -7.643 1.00 62.31 89 MET A O 1
ATOM 741 N N . LYS A 1 90 ? 0.078 -7.917 -7.660 1.00 61.56 90 LYS A N 1
ATOM 742 C CA . LYS A 1 90 ? -0.553 -8.873 -8.589 1.00 61.56 90 LYS A CA 1
ATOM 743 C C . LYS A 1 90 ? 0.189 -8.996 -9.926 1.00 61.56 90 LYS A C 1
ATOM 745 O O . LYS A 1 90 ? -0.023 -9.955 -10.654 1.00 61.56 90 LYS A O 1
ATOM 750 N N . THR A 1 91 ? 1.033 -8.020 -10.254 1.00 61.84 91 THR A N 1
ATOM 751 C CA . THR A 1 91 ? 1.960 -8.035 -11.388 1.00 61.84 91 THR A CA 1
ATOM 752 C C . THR A 1 91 ? 2.984 -9.162 -11.315 1.00 61.84 91 THR A C 1
ATOM 754 O O . THR A 1 91 ? 3.301 -9.728 -12.355 1.00 61.84 91 THR A O 1
ATOM 757 N N . ALA A 1 92 ? 3.469 -9.489 -10.117 1.00 67.19 92 ALA A N 1
ATOM 758 C CA . ALA A 1 92 ? 4.483 -10.513 -9.878 1.00 67.19 92 ALA A CA 1
ATOM 759 C C . ALA A 1 92 ? 3.878 -11.801 -9.296 1.00 67.19 92 ALA A C 1
ATOM 761 O O . ALA A 1 92 ? 4.212 -12.897 -9.737 1.00 67.19 92 ALA A O 1
ATOM 762 N N . ILE A 1 93 ? 2.967 -11.673 -8.324 1.00 71.06 93 ILE A N 1
ATOM 763 C CA . ILE A 1 93 ? 2.381 -12.800 -7.589 1.00 71.06 93 ILE A CA 1
ATOM 764 C C . ILE A 1 93 ? 0.854 -12.719 -7.685 1.00 71.06 93 ILE A C 1
ATOM 766 O O . ILE A 1 93 ? 0.237 -11.804 -7.139 1.00 71.06 93 ILE A O 1
ATOM 770 N N . LEU A 1 94 ? 0.238 -13.674 -8.381 1.00 73.19 94 LEU A N 1
ATOM 771 C CA . LEU A 1 94 ? -1.213 -13.789 -8.556 1.00 73.19 94 LEU A CA 1
ATOM 772 C C . LEU A 1 94 ? -1.896 -14.258 -7.267 1.00 73.19 94 LEU A C 1
ATOM 774 O O . LEU A 1 94 ? -2.967 -13.754 -6.911 1.00 73.19 94 LEU A O 1
ATOM 778 N N . LYS A 1 95 ? -1.242 -15.166 -6.538 1.00 70.12 95 LYS A N 1
ATOM 779 C CA . LYS A 1 95 ? -1.720 -15.724 -5.273 1.00 70.12 95 LYS A CA 1
ATOM 780 C C . LYS A 1 95 ? -0.544 -15.962 -4.340 1.00 70.12 95 LYS A C 1
ATOM 782 O O . LYS A 1 95 ? 0.459 -16.531 -4.746 1.00 70.12 95 LYS A O 1
ATOM 787 N N . ASN A 1 96 ? -0.659 -15.486 -3.105 1.00 68.00 96 ASN A N 1
ATOM 788 C CA . ASN A 1 96 ? 0.343 -15.692 -2.064 1.00 68.00 96 ASN A CA 1
ATOM 789 C C . ASN A 1 96 ? -0.368 -16.182 -0.801 1.00 68.00 96 ASN A C 1
ATOM 791 O O . ASN A 1 96 ? -0.691 -15.393 0.090 1.00 68.00 96 ASN A O 1
ATOM 795 N N . GLN A 1 97 ? -0.707 -17.468 -0.769 1.00 66.94 97 GLN A N 1
ATOM 796 C CA . GLN A 1 97 ? -1.124 -18.160 0.448 1.00 66.94 97 GLN A CA 1
ATOM 797 C C . GLN A 1 97 ? -0.063 -19.206 0.784 1.00 66.94 97 GLN A C 1
ATOM 799 O O . GLN A 1 97 ? 0.602 -19.704 -0.112 1.00 66.94 97 GLN A O 1
ATOM 804 N N . HIS A 1 98 ? 0.111 -19.526 2.069 1.00 54.97 98 HIS A N 1
ATOM 805 C CA . HIS A 1 98 ? 1.230 -20.332 2.587 1.00 54.97 98 HIS A CA 1
ATOM 806 C C . HIS A 1 98 ? 1.657 -21.538 1.725 1.00 54.97 98 HIS A C 1
ATOM 808 O O . HIS A 1 98 ? 2.853 -21.779 1.604 1.00 54.97 98 HIS A O 1
ATOM 814 N N . TYR A 1 99 ? 0.703 -22.266 1.135 1.00 57.62 99 TYR A N 1
ATOM 815 C CA . TYR A 1 99 ? 0.947 -23.443 0.286 1.00 57.62 99 TYR A CA 1
ATOM 816 C C . TYR A 1 99 ? 0.484 -23.264 -1.165 1.00 57.62 99 TYR A C 1
ATOM 818 O O . TYR A 1 99 ? 0.507 -24.209 -1.943 1.00 57.62 99 TYR A O 1
ATOM 826 N N . ASP A 1 100 ? 0.022 -22.070 -1.509 1.00 63.31 100 ASP A N 1
ATOM 827 C CA . ASP A 1 100 ? -0.657 -21.772 -2.759 1.00 63.31 100 ASP A CA 1
ATOM 828 C C . ASP A 1 100 ? -0.101 -20.454 -3.300 1.00 63.31 100 ASP A C 1
ATOM 830 O O . ASP A 1 100 ? -0.611 -19.349 -3.056 1.00 63.31 100 ASP A O 1
ATOM 834 N N . LEU A 1 101 ? 1.069 -20.605 -3.915 1.00 72.25 101 LEU A N 1
ATOM 835 C CA . LEU A 1 101 ? 1.874 -19.539 -4.474 1.00 72.25 101 LEU A CA 1
ATOM 836 C C . LEU A 1 101 ? 1.796 -19.630 -5.996 1.00 72.25 101 LEU A C 1
ATOM 838 O O . LEU A 1 101 ? 2.352 -20.540 -6.604 1.00 72.25 101 LEU A O 1
ATOM 842 N N . GLU A 1 102 ? 1.122 -18.663 -6.600 1.00 76.75 102 GLU A N 1
ATOM 843 C CA . GLU A 1 102 ? 0.966 -18.569 -8.046 1.00 76.75 102 GLU A CA 1
ATOM 844 C C . GLU A 1 102 ? 1.665 -17.295 -8.517 1.00 76.75 102 GLU A C 1
ATOM 846 O O . GLU A 1 102 ? 1.290 -16.186 -8.122 1.00 76.75 102 GLU A O 1
ATOM 851 N N . PHE A 1 103 ? 2.693 -17.441 -9.351 1.00 75.00 103 PHE A N 1
ATOM 852 C CA . PHE A 1 103 ? 3.367 -16.310 -9.983 1.00 75.00 103 PHE A CA 1
ATOM 853 C C . PHE A 1 103 ? 2.696 -15.937 -11.299 1.00 75.00 103 PHE A C 1
ATOM 855 O O . PHE A 1 103 ? 2.062 -16.760 -11.957 1.00 75.00 103 PHE A O 1
ATOM 862 N N . ASN A 1 104 ? 2.859 -14.680 -11.696 1.00 80.56 104 ASN A N 1
ATOM 863 C CA . ASN A 1 104 ? 2.543 -14.285 -13.058 1.00 80.56 104 ASN A CA 1
ATOM 864 C C . ASN A 1 104 ? 3.562 -14.923 -14.020 1.00 80.56 104 ASN A C 1
ATOM 866 O O . ASN A 1 104 ? 4.767 -14.804 -13.797 1.00 80.56 104 ASN A O 1
ATOM 870 N N . GLN A 1 105 ? 3.080 -15.567 -15.084 1.00 80.50 105 GLN A N 1
ATOM 871 C CA . GLN A 1 105 ? 3.914 -16.232 -16.085 1.00 80.50 105 GLN A CA 1
ATOM 872 C C . GLN A 1 105 ? 4.933 -15.272 -16.714 1.00 80.50 105 GLN A C 1
ATOM 874 O O . GLN A 1 105 ? 6.120 -15.585 -16.746 1.00 80.50 105 GLN A O 1
ATOM 879 N N . ASP A 1 106 ? 4.504 -14.059 -17.077 1.00 77.25 106 ASP A N 1
ATOM 880 C CA . ASP A 1 106 ? 5.392 -13.032 -17.641 1.00 77.25 106 ASP A CA 1
ATOM 881 C C . ASP A 1 106 ? 6.539 -12.675 -16.672 1.00 77.25 106 ASP A C 1
ATOM 883 O O . ASP A 1 106 ? 7.642 -12.319 -17.080 1.00 77.25 106 ASP A O 1
ATOM 887 N N . PHE A 1 107 ? 6.285 -12.775 -15.360 1.00 75.62 107 PHE A N 1
ATOM 888 C CA . PHE A 1 107 ? 7.269 -12.470 -14.318 1.00 75.62 107 PHE A CA 1
ATOM 889 C C . PHE A 1 107 ? 8.263 -13.603 -14.106 1.00 75.62 107 PHE A C 1
ATOM 891 O O . PHE A 1 107 ? 9.442 -13.346 -13.866 1.00 75.62 107 PHE A O 1
ATOM 898 N N . LEU A 1 108 ? 7.805 -14.849 -14.227 1.00 77.00 108 LEU A N 1
ATOM 899 C CA . LEU A 1 108 ? 8.688 -16.010 -14.217 1.00 77.00 108 LEU A CA 1
ATOM 900 C C . LEU A 1 108 ? 9.605 -16.022 -15.439 1.00 77.00 108 LEU A C 1
ATOM 902 O O . LEU A 1 108 ? 10.792 -16.294 -15.291 1.00 77.00 108 LEU A O 1
ATOM 906 N N . GLU A 1 109 ? 9.085 -15.690 -16.620 1.00 77.75 109 GLU A N 1
ATOM 907 C CA . GLU A 1 109 ? 9.878 -15.611 -17.852 1.00 77.75 109 GLU A CA 1
ATOM 908 C C . GLU A 1 109 ? 10.940 -14.513 -17.769 1.00 77.75 109 GLU A C 1
ATOM 910 O O . GLU A 1 109 ? 12.105 -14.754 -18.085 1.00 77.75 109 GLU A O 1
ATOM 915 N N . PHE A 1 110 ? 10.574 -13.342 -17.242 1.00 74.88 110 PHE A N 1
ATOM 916 C CA . PHE A 1 110 ? 11.522 -12.269 -16.951 1.00 74.88 110 PHE A CA 1
ATOM 917 C C . PHE A 1 110 ? 12.616 -12.719 -15.971 1.00 74.88 110 PHE A C 1
ATOM 919 O O . PHE A 1 110 ? 13.807 -12.556 -16.239 1.00 74.88 110 PHE A O 1
ATOM 926 N N . ALA A 1 111 ? 12.233 -13.317 -14.841 1.00 74.31 111 ALA A N 1
ATOM 927 C CA . ALA A 1 111 ? 13.192 -13.785 -13.845 1.00 74.31 111 ALA A CA 1
ATOM 928 C C . ALA A 1 111 ? 14.100 -14.898 -14.387 1.00 74.31 111 ALA A C 1
ATOM 930 O O . ALA A 1 111 ? 15.290 -14.913 -14.076 1.00 74.31 111 ALA A O 1
ATOM 931 N N . GLY A 1 112 ? 13.570 -15.778 -15.239 1.00 69.38 112 GLY A N 1
ATOM 932 C CA . GLY A 1 112 ? 14.340 -16.793 -15.952 1.00 69.38 112 GLY A CA 1
ATOM 933 C C . GLY A 1 112 ? 15.353 -16.184 -16.921 1.00 69.38 112 GLY A C 1
ATOM 934 O O . GLY A 1 112 ? 16.514 -16.583 -16.913 1.00 69.38 112 GLY A O 1
ATOM 935 N N . TYR A 1 113 ? 14.955 -15.174 -17.698 1.00 70.62 113 TYR A N 1
ATOM 936 C CA . TYR A 1 113 ? 15.847 -14.477 -18.630 1.00 70.62 113 TYR A CA 1
ATOM 937 C C . TYR A 1 113 ? 17.021 -13.790 -17.917 1.00 70.62 113 TYR A C 1
ATOM 939 O O . TYR A 1 113 ? 18.168 -13.910 -18.343 1.00 70.62 113 TYR A O 1
ATOM 947 N N . TYR A 1 114 ? 16.754 -13.117 -16.795 1.00 61.66 114 TYR A N 1
ATOM 948 C CA . TYR A 1 114 ? 17.783 -12.451 -15.985 1.00 61.66 114 TYR A CA 1
ATOM 949 C C . TYR A 1 114 ? 18.422 -13.361 -14.926 1.00 61.66 114 TYR A C 1
ATOM 951 O O . TYR A 1 114 ? 19.137 -12.875 -14.050 1.00 61.66 114 TYR A O 1
ATOM 959 N N . ASN A 1 115 ? 18.151 -14.670 -14.972 1.00 68.81 115 ASN A N 1
ATOM 960 C CA . ASN A 1 115 ? 18.675 -15.680 -14.051 1.00 68.81 115 ASN A CA 1
ATOM 961 C C . ASN A 1 115 ? 18.561 -15.278 -12.563 1.00 68.81 115 ASN A C 1
ATOM 963 O O . ASN A 1 115 ? 19.481 -15.456 -11.762 1.00 68.81 115 ASN A O 1
ATOM 967 N N . THR A 1 116 ? 17.428 -14.673 -12.212 1.00 62.03 116 THR A N 1
ATOM 968 C CA . THR A 1 116 ? 17.155 -14.073 -10.906 1.00 62.03 116 THR A CA 1
ATOM 969 C C . THR A 1 116 ? 16.199 -14.953 -10.108 1.00 62.03 116 THR A C 1
ATOM 971 O O . THR A 1 116 ? 15.187 -15.426 -10.621 1.00 62.03 116 THR A O 1
ATOM 974 N N . VAL A 1 117 ? 16.485 -15.150 -8.820 1.00 66.50 117 VAL A N 1
ATOM 975 C CA . VAL A 1 117 ? 15.619 -15.922 -7.921 1.00 66.50 117 VAL A CA 1
ATOM 976 C C . VAL A 1 117 ? 14.593 -15.000 -7.268 1.00 66.50 117 VAL A C 1
ATOM 978 O O . VAL A 1 117 ? 14.950 -14.022 -6.612 1.00 66.50 117 VAL A O 1
ATOM 981 N N . ILE A 1 118 ? 13.311 -15.338 -7.405 1.00 70.62 118 ILE A N 1
ATOM 982 C CA . ILE A 1 118 ? 12.219 -14.625 -6.740 1.00 70.62 118 ILE A CA 1
ATOM 983 C C . ILE A 1 118 ? 11.922 -15.303 -5.401 1.00 70.62 118 ILE A C 1
ATOM 985 O O . ILE A 1 118 ? 11.495 -16.456 -5.359 1.00 70.62 118 ILE A O 1
ATOM 989 N N . LEU A 1 119 ? 12.083 -14.563 -4.303 1.00 67.19 119 LEU A N 1
ATOM 990 C CA . LEU A 1 119 ? 11.703 -15.005 -2.961 1.00 67.19 119 LEU A CA 1
ATOM 991 C C . LEU A 1 119 ? 10.492 -14.193 -2.475 1.00 67.19 119 LEU A C 1
ATOM 993 O O . LEU A 1 119 ? 10.650 -13.032 -2.091 1.00 67.19 119 LEU A O 1
ATOM 997 N N . PRO A 1 120 ? 9.270 -14.754 -2.503 1.00 68.56 120 PRO A N 1
ATOM 998 C CA . PRO A 1 120 ? 8.093 -14.054 -2.011 1.00 68.56 120 PRO A CA 1
ATOM 999 C C . PRO A 1 120 ? 8.108 -13.977 -0.482 1.00 68.56 120 PRO A C 1
ATOM 1001 O O . PRO A 1 120 ? 8.450 -14.940 0.206 1.00 68.56 120 PRO A O 1
ATOM 1004 N N . CYS A 1 121 ? 7.681 -12.840 0.068 1.00 67.56 121 CYS A N 1
ATOM 1005 C CA . CYS A 1 121 ? 7.472 -12.718 1.508 1.00 67.56 121 CYS A CA 1
ATOM 1006 C C . CYS A 1 121 ? 6.228 -13.508 1.936 1.00 67.56 121 CYS A C 1
ATOM 1008 O O . CYS A 1 121 ? 5.186 -13.447 1.274 1.00 67.56 121 CYS A O 1
ATOM 1010 N N . THR A 1 122 ? 6.300 -14.192 3.076 1.00 66.81 122 THR A N 1
ATOM 1011 C CA . THR A 1 122 ? 5.152 -14.886 3.655 1.00 66.81 122 THR A CA 1
ATOM 1012 C C . THR A 1 122 ? 4.113 -13.876 4.152 1.00 66.81 122 THR A C 1
ATOM 1014 O O . THR A 1 122 ? 4.464 -12.873 4.791 1.00 66.81 122 THR A O 1
ATOM 1017 N N . PRO A 1 123 ? 2.812 -14.111 3.899 1.00 64.69 123 PRO A N 1
ATOM 1018 C CA . PRO A 1 123 ? 1.755 -13.257 4.425 1.00 64.69 123 PRO A CA 1
ATOM 1019 C C . PRO A 1 123 ? 1.867 -13.098 5.947 1.00 64.69 123 PRO A C 1
ATOM 1021 O O . PRO A 1 123 ? 2.263 -14.019 6.660 1.00 64.69 123 PRO A O 1
ATOM 1024 N N . TYR A 1 124 ? 1.530 -11.906 6.447 1.00 62.28 124 TYR A N 1
ATOM 1025 C CA . TYR A 1 124 ? 1.542 -11.572 7.880 1.00 62.28 124 TYR A CA 1
ATOM 1026 C C . TYR A 1 124 ? 2.901 -11.716 8.586 1.00 62.28 124 TYR A C 1
ATOM 1028 O O . TYR A 1 124 ? 2.946 -11.750 9.814 1.00 62.28 124 TYR A O 1
ATOM 1036 N N . SER A 1 125 ? 4.003 -11.743 7.832 1.00 65.56 125 SER A N 1
ATOM 1037 C CA . SER A 1 125 ? 5.372 -11.825 8.359 1.00 65.56 125 SER A CA 1
ATOM 1038 C C . SER A 1 125 ? 6.137 -10.510 8.125 1.00 65.56 125 SER A C 1
ATOM 1040 O O . SER A 1 125 ? 7.041 -10.457 7.289 1.00 65.56 125 SER A O 1
ATOM 1042 N N . PRO A 1 126 ? 5.785 -9.410 8.825 1.00 63.28 126 PRO A N 1
ATOM 1043 C CA . PRO A 1 126 ? 6.376 -8.084 8.602 1.00 63.28 126 PRO A CA 1
ATOM 1044 C C . PRO A 1 126 ? 7.899 -8.040 8.817 1.00 63.28 126 PRO A C 1
ATOM 1046 O O . PRO A 1 126 ? 8.578 -7.189 8.251 1.00 63.28 126 PRO A O 1
ATOM 1049 N N . GLN A 1 127 ? 8.456 -8.978 9.585 1.00 72.25 127 GLN A N 1
ATOM 1050 C CA . GLN A 1 127 ? 9.887 -9.064 9.887 1.00 72.25 127 GLN A CA 1
ATOM 1051 C C . GLN A 1 127 ? 10.742 -9.267 8.628 1.00 72.25 127 GLN A C 1
ATOM 1053 O O . GLN A 1 127 ? 11.851 -8.747 8.55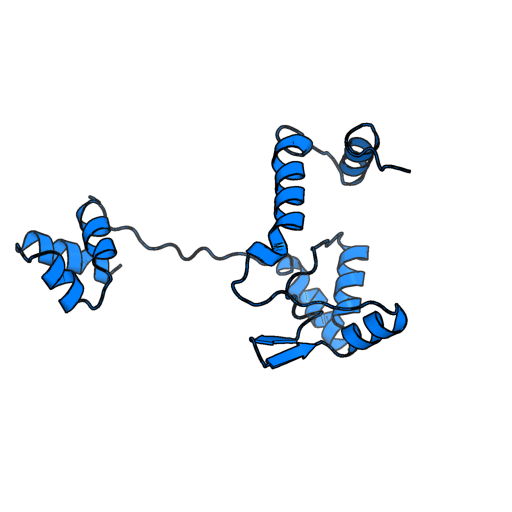4 1.00 72.25 127 GLN A O 1
ATOM 1058 N N . GLN A 1 128 ? 10.214 -9.958 7.612 1.00 67.62 128 GLN A N 1
ATOM 1059 C CA . GLN A 1 128 ? 10.925 -10.227 6.355 1.00 67.62 128 GLN A CA 1
ATOM 1060 C C . GLN A 1 128 ? 11.176 -8.967 5.522 1.00 67.62 128 GLN A C 1
ATOM 1062 O O . GLN A 1 128 ? 12.015 -8.969 4.628 1.00 67.62 128 GLN A O 1
ATOM 1067 N N . LYS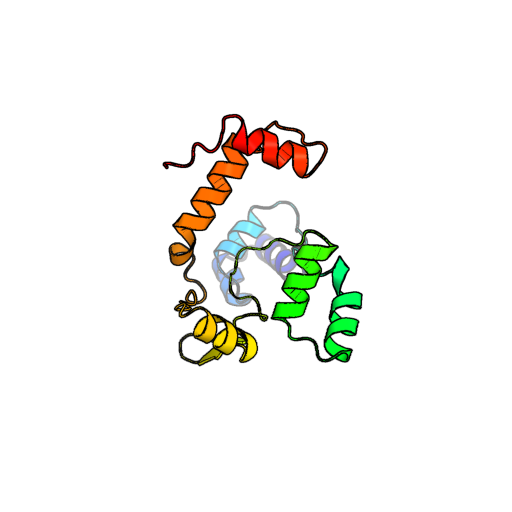 A 1 129 ? 10.472 -7.876 5.832 1.00 65.88 129 LYS A N 1
ATOM 1068 C CA . LYS A 1 129 ? 10.596 -6.597 5.139 1.00 65.88 129 LYS A CA 1
ATOM 1069 C C . LYS A 1 129 ? 11.378 -5.549 5.944 1.00 65.88 129 LYS A C 1
ATOM 1071 O O . LYS A 1 129 ? 11.503 -4.403 5.513 1.00 65.88 129 LYS A O 1
ATOM 1076 N N . GLY A 1 130 ? 11.921 -5.928 7.103 1.00 61.31 130 GLY A N 1
ATOM 1077 C CA . GLY A 1 130 ? 12.499 -4.997 8.073 1.00 61.31 130 GLY A CA 1
ATOM 1078 C C . GLY A 1 130 ? 13.643 -4.140 7.524 1.00 61.31 130 GLY A C 1
ATOM 1079 O O . GLY A 1 130 ? 13.691 -2.949 7.823 1.00 61.31 130 GLY A O 1
ATOM 1080 N N . THR A 1 131 ? 14.520 -4.696 6.684 1.00 68.12 131 THR A N 1
ATOM 1081 C CA . THR A 1 131 ? 15.662 -3.964 6.101 1.00 68.12 131 THR A CA 1
ATOM 1082 C C . THR A 1 131 ? 15.202 -2.829 5.190 1.00 68.12 131 THR A C 1
ATOM 1084 O O . THR A 1 131 ? 15.628 -1.686 5.345 1.00 68.12 131 THR A O 1
ATOM 1087 N N . VAL A 1 132 ? 14.271 -3.126 4.282 1.00 65.06 132 VAL A N 1
ATOM 1088 C CA . VAL A 1 132 ? 13.720 -2.144 3.340 1.00 65.06 132 VAL A CA 1
ATOM 1089 C C . VAL A 1 132 ? 12.912 -1.082 4.084 1.00 65.06 132 VAL A C 1
ATOM 1091 O O . VAL A 1 132 ? 13.078 0.108 3.834 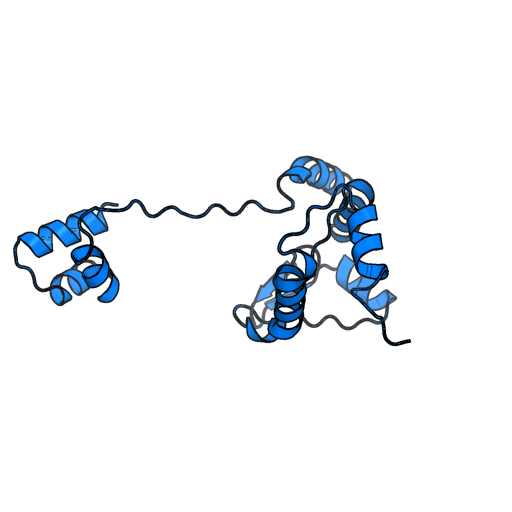1.00 65.06 132 VAL A O 1
ATOM 1094 N N . GLU A 1 133 ? 12.065 -1.481 5.037 1.00 74.88 133 GLU A N 1
ATOM 1095 C CA . GLU A 1 133 ? 11.251 -0.529 5.806 1.00 74.88 133 GLU A CA 1
ATOM 1096 C C . GLU A 1 133 ? 12.100 0.379 6.696 1.00 74.88 133 GLU A C 1
ATOM 1098 O O . GLU A 1 133 ? 11.804 1.568 6.813 1.00 74.88 133 GLU A O 1
ATOM 1103 N N . SER A 1 134 ? 13.177 -0.150 7.278 1.00 72.25 134 SER A N 1
ATOM 1104 C CA . SER A 1 134 ? 14.121 0.638 8.074 1.00 72.25 134 SER A CA 1
ATOM 1105 C C . SER A 1 134 ? 14.893 1.634 7.207 1.00 72.25 134 SER A C 1
ATOM 1107 O O . SER A 1 134 ? 15.040 2.786 7.608 1.00 72.25 134 SER A O 1
ATOM 1109 N N . GLY A 1 135 ? 15.312 1.231 6.001 1.00 73.56 135 GLY A N 1
ATOM 1110 C CA . GLY A 1 135 ? 15.959 2.123 5.034 1.00 73.56 135 GLY A CA 1
ATOM 1111 C C . GLY A 1 135 ? 15.038 3.253 4.565 1.00 73.56 135 GLY A C 1
ATOM 1112 O O . GLY A 1 135 ? 15.413 4.422 4.612 1.00 73.56 135 GLY A O 1
ATOM 1113 N N . ILE A 1 136 ? 13.786 2.934 4.218 1.00 76.81 136 ILE A N 1
ATOM 1114 C CA . ILE A 1 136 ? 12.775 3.943 3.859 1.00 76.81 136 ILE A CA 1
ATOM 1115 C C . ILE A 1 136 ? 12.516 4.889 5.034 1.00 76.81 136 ILE A C 1
ATOM 1117 O O . ILE A 1 136 ? 12.472 6.105 4.857 1.00 76.81 136 ILE A O 1
ATOM 1121 N N . LYS A 1 137 ? 12.375 4.352 6.249 1.00 75.88 137 LYS A N 1
ATOM 1122 C CA . LYS A 1 137 ? 12.168 5.161 7.453 1.00 75.88 137 LYS A CA 1
ATOM 1123 C C . LYS A 1 137 ? 13.346 6.101 7.711 1.00 75.88 137 LYS A C 1
ATOM 1125 O O . LYS A 1 137 ? 13.124 7.239 8.124 1.00 75.88 137 LYS A O 1
ATOM 1130 N N . TYR A 1 138 ? 14.574 5.649 7.464 1.00 79.19 138 TYR A N 1
ATOM 1131 C CA . TYR A 1 138 ? 15.774 6.472 7.576 1.00 79.19 138 TYR A CA 1
ATOM 1132 C C . TYR A 1 138 ? 15.776 7.622 6.560 1.00 79.19 138 TYR A C 1
ATOM 1134 O O . TYR A 1 138 ? 15.980 8.769 6.961 1.00 79.19 138 TYR A O 1
ATOM 1142 N N . LEU A 1 139 ? 15.467 7.340 5.288 1.00 80.12 139 LEU A N 1
ATOM 1143 C CA . LEU A 1 139 ? 15.322 8.364 4.246 1.00 80.12 139 LEU A CA 1
ATOM 1144 C C . LEU A 1 139 ? 14.235 9.381 4.616 1.00 80.12 139 LEU A C 1
ATOM 1146 O O . LEU A 1 139 ? 14.465 10.585 4.598 1.00 80.12 139 LEU A O 1
ATOM 1150 N N . GLN A 1 140 ? 13.060 8.919 5.037 1.00 78.62 140 GLN A N 1
ATOM 1151 C CA . GLN A 1 140 ? 11.963 9.815 5.405 1.00 78.62 140 GLN A CA 1
ATOM 1152 C C . GLN A 1 140 ? 12.293 10.687 6.622 1.00 78.62 140 GLN A C 1
ATOM 1154 O O . GLN A 1 140 ? 11.967 11.870 6.631 1.00 78.62 140 GLN A O 1
ATOM 1159 N N . SER A 1 141 ? 12.938 10.114 7.643 1.00 80.12 141 SER A N 1
ATOM 1160 C CA . SER A 1 141 ? 13.196 10.823 8.904 1.00 80.12 141 SER A CA 1
ATOM 1161 C C . SER A 1 141 ? 14.377 11.781 8.830 1.00 80.12 141 SER A C 1
ATOM 1163 O O . SER A 1 141 ? 14.380 12.760 9.565 1.00 80.12 141 SER A O 1
ATOM 1165 N N . ASN A 1 142 ? 15.382 11.497 7.998 1.00 80.81 142 ASN A N 1
ATOM 1166 C CA . ASN A 1 142 ? 16.608 12.290 7.991 1.00 80.81 142 ASN A CA 1
ATOM 1167 C C . ASN A 1 142 ? 16.845 13.034 6.664 1.00 80.81 142 ASN A C 1
ATOM 1169 O O . ASN A 1 142 ? 17.342 14.156 6.701 1.00 80.81 142 ASN A O 1
ATOM 1173 N N . PHE A 1 143 ? 16.481 12.455 5.511 1.00 80.44 143 PHE A N 1
ATOM 1174 C CA . PHE A 1 143 ? 16.642 13.121 4.212 1.00 80.44 143 PHE A CA 1
ATOM 1175 C C . PHE A 1 143 ? 15.454 14.036 3.906 1.00 80.44 143 PHE A C 1
ATOM 1177 O O . PHE A 1 143 ? 15.629 15.227 3.678 1.00 80.44 143 PHE A O 1
ATOM 1184 N N . ALA A 1 144 ? 14.234 13.495 3.933 1.00 76.12 144 ALA A N 1
ATOM 1185 C CA . ALA A 1 144 ? 13.041 14.241 3.525 1.00 76.12 144 ALA A CA 1
ATOM 1186 C C . ALA A 1 144 ? 12.492 15.173 4.622 1.00 76.12 144 ALA A C 1
ATOM 1188 O O . ALA A 1 144 ? 11.771 16.126 4.327 1.00 76.12 144 ALA A O 1
ATOM 1189 N N . ALA A 1 145 ? 12.803 14.912 5.894 1.00 76.75 145 ALA A N 1
ATOM 1190 C CA . ALA A 1 145 ? 12.277 15.701 7.001 1.00 76.75 145 ALA A CA 1
ATOM 1191 C C . ALA A 1 145 ? 12.790 17.151 6.950 1.00 76.75 145 ALA A C 1
ATOM 1193 O O . ALA A 1 145 ? 13.979 17.414 7.109 1.00 76.75 145 ALA A O 1
ATOM 1194 N N . GLY A 1 146 ? 11.869 18.098 6.750 1.00 76.75 146 GLY A N 1
ATOM 1195 C CA . GLY A 1 146 ? 12.167 19.533 6.729 1.00 76.75 146 GLY A CA 1
ATOM 1196 C C . GLY A 1 146 ? 12.711 20.067 5.401 1.00 76.75 146 GLY A C 1
ATOM 1197 O O . GLY A 1 146 ? 12.982 21.262 5.319 1.00 76.75 146 GLY A O 1
ATOM 1198 N N . ARG A 1 147 ? 12.836 19.226 4.364 1.00 78.75 147 ARG A N 1
ATOM 1199 C CA . ARG A 1 147 ? 13.231 19.655 3.014 1.00 78.75 147 ARG A CA 1
ATOM 1200 C C . ARG A 1 147 ? 12.009 19.865 2.122 1.00 78.75 147 ARG A C 1
ATOM 1202 O O . ARG A 1 147 ? 11.008 19.164 2.247 1.00 78.75 147 ARG A O 1
ATOM 1209 N N . GLN A 1 148 ? 12.100 20.850 1.241 1.00 78.75 148 GLN A N 1
ATOM 1210 C CA . GLN A 1 148 ? 11.152 21.098 0.157 1.00 78.75 148 GLN A CA 1
ATOM 1211 C C . GLN A 1 148 ? 11.909 20.833 -1.142 1.00 78.75 148 GLN A C 1
ATOM 1213 O O . GLN A 1 148 ? 13.040 21.296 -1.266 1.00 78.75 148 GLN A O 1
ATOM 1218 N N . PHE A 1 149 ? 11.299 20.094 -2.064 1.00 81.62 149 PHE A N 1
ATOM 1219 C CA . PHE A 1 149 ? 11.885 19.773 -3.364 1.00 81.62 149 PHE A CA 1
ATOM 1220 C C . PHE A 1 149 ? 11.007 20.375 -4.455 1.00 81.62 149 PHE A C 1
ATOM 1222 O O . PHE A 1 149 ? 9.779 20.332 -4.332 1.00 81.62 149 PHE A O 1
ATOM 1229 N N . GLN A 1 150 ? 11.621 20.962 -5.479 1.00 76.25 150 GLN A N 1
ATOM 1230 C CA . GLN A 1 150 ? 10.870 21.583 -6.576 1.00 76.25 150 GLN A CA 1
ATOM 1231 C C . GLN A 1 150 ? 10.516 20.581 -7.677 1.00 76.25 150 GLN A C 1
ATOM 1233 O O . GLN A 1 150 ? 9.403 20.626 -8.201 1.00 76.25 150 GLN A O 1
ATOM 1238 N N . ASP A 1 151 ? 11.428 19.664 -7.991 1.00 78.69 151 ASP A N 1
ATOM 1239 C CA . ASP A 1 151 ? 11.263 18.648 -9.025 1.00 78.69 151 ASP A CA 1
ATOM 1240 C C . ASP A 1 151 ? 12.057 17.364 -8.713 1.00 78.69 151 ASP A C 1
ATOM 1242 O O . ASP A 1 151 ? 12.820 17.276 -7.746 1.00 78.69 151 ASP A O 1
ATOM 1246 N N . ASP A 1 152 ? 11.842 16.328 -9.526 1.00 74.94 152 ASP A N 1
ATOM 1247 C CA . ASP A 1 152 ? 12.504 15.029 -9.357 1.00 74.94 152 ASP A CA 1
ATOM 1248 C C . ASP A 1 152 ? 14.027 15.116 -9.577 1.00 74.94 152 ASP A C 1
ATOM 1250 O O . ASP A 1 152 ? 14.784 14.319 -9.015 1.00 74.94 152 ASP A O 1
ATOM 1254 N N . ALA A 1 153 ? 14.485 16.094 -10.367 1.00 79.12 153 ALA A N 1
ATOM 1255 C CA . ALA A 1 153 ? 15.902 16.355 -10.598 1.00 79.12 153 ALA A CA 1
ATOM 1256 C C . ALA A 1 153 ? 16.579 16.925 -9.339 1.00 79.12 153 ALA A C 1
ATOM 1258 O O . ALA A 1 153 ? 17.614 16.411 -8.925 1.00 79.12 153 ALA A O 1
ATOM 1259 N N . ASP A 1 154 ? 15.946 17.886 -8.662 1.00 79.56 154 ASP A N 1
ATOM 1260 C CA . ASP A 1 154 ? 16.397 18.484 -7.399 1.00 79.56 154 ASP A CA 1
ATOM 1261 C C . ASP A 1 154 ? 16.482 17.448 -6.265 1.00 79.56 154 ASP A C 1
ATOM 1263 O O . ASP A 1 154 ? 17.417 17.456 -5.458 1.00 79.56 154 ASP A O 1
ATOM 1267 N N . ILE A 1 155 ? 15.562 16.474 -6.238 1.00 81.12 155 ILE A N 1
ATOM 1268 C CA . ILE A 1 155 ? 15.648 15.327 -5.317 1.00 81.12 155 ILE A CA 1
ATOM 1269 C C . ILE A 1 155 ? 16.919 14.514 -5.584 1.00 81.12 155 ILE A C 1
ATOM 1271 O O . ILE A 1 155 ? 17.625 14.149 -4.638 1.00 81.12 155 ILE A O 1
ATOM 1275 N N . LYS A 1 156 ? 17.195 14.206 -6.855 1.00 79.12 156 LYS A N 1
ATOM 1276 C CA . LYS A 1 156 ? 18.324 13.365 -7.259 1.00 79.12 156 LYS A CA 1
ATOM 1277 C C . LYS A 1 156 ? 19.661 14.056 -6.996 1.00 79.12 156 LYS A C 1
ATOM 1279 O O . LYS A 1 156 ? 20.527 13.464 -6.353 1.00 79.12 156 LYS A O 1
ATOM 1284 N N . ASP A 1 157 ? 19.778 15.323 -7.373 1.00 80.56 157 ASP A N 1
ATOM 1285 C CA . ASP A 1 157 ? 20.971 16.129 -7.124 1.00 80.56 157 ASP A CA 1
ATOM 1286 C C . ASP A 1 157 ? 21.218 16.284 -5.616 1.00 80.56 157 ASP A C 1
ATOM 1288 O O . ASP A 1 157 ? 22.338 16.105 -5.141 1.00 80.56 157 ASP A O 1
ATOM 1292 N N . SER A 1 158 ? 20.165 16.501 -4.821 1.00 78.38 158 SER A N 1
ATOM 1293 C CA . SER A 1 158 ? 20.260 16.573 -3.356 1.00 78.38 158 SER A CA 1
ATOM 1294 C C . SER A 1 158 ? 20.677 15.255 -2.689 1.00 78.38 158 SER A C 1
ATOM 1296 O O . SER A 1 158 ? 21.257 15.277 -1.596 1.00 78.38 158 SER A O 1
ATOM 1298 N N . LEU A 1 159 ? 20.353 14.108 -3.296 1.00 80.31 159 LEU A N 1
ATOM 1299 C CA . LEU A 1 159 ? 20.784 12.786 -2.830 1.00 80.31 159 LEU A CA 1
ATOM 1300 C C . LEU A 1 159 ? 22.266 12.546 -3.145 1.00 80.31 159 LEU A C 1
ATOM 1302 O O . LEU A 1 159 ? 23.015 12.101 -2.267 1.00 80.31 159 LEU A O 1
ATOM 1306 N N . GLU A 1 160 ? 22.683 12.859 -4.372 1.00 77.56 160 GLU A N 1
ATOM 1307 C CA . GLU A 1 160 ? 24.031 12.607 -4.894 1.00 77.56 160 GLU A CA 1
ATOM 1308 C C . GLU A 1 160 ? 25.072 13.604 -4.355 1.00 77.56 160 GLU A C 1
ATOM 1310 O O . GLU A 1 160 ? 26.205 13.218 -4.071 1.00 77.56 160 GLU A O 1
ATOM 1315 N N . ALA A 1 161 ? 24.692 14.862 -4.113 1.00 73.19 161 ALA A N 1
ATOM 1316 C CA . ALA A 1 161 ? 25.609 15.931 -3.704 1.00 73.19 161 ALA A CA 1
ATOM 1317 C C . ALA A 1 161 ? 26.147 15.822 -2.261 1.00 73.19 161 ALA A C 1
ATOM 1319 O O . ALA A 1 161 ? 26.981 16.634 -1.856 1.00 73.19 161 ALA A O 1
ATOM 1320 N N . GLY A 1 162 ? 25.710 14.842 -1.462 1.00 66.75 162 GLY A N 1
ATOM 1321 C CA . GLY A 1 162 ? 26.284 14.658 -0.122 1.00 66.75 162 GLY A CA 1
ATOM 1322 C C . GLY A 1 162 ? 25.511 13.783 0.857 1.00 66.75 162 GLY A C 1
ATOM 1323 O O . GLY A 1 162 ? 25.836 13.793 2.043 1.00 66.75 162 GLY A O 1
ATOM 1324 N N . TRP A 1 163 ? 24.482 13.058 0.411 1.00 68.69 163 TRP A N 1
ATOM 1325 C CA . TRP A 1 163 ? 23.648 12.238 1.295 1.00 68.69 163 TRP A CA 1
ATOM 1326 C C . TRP A 1 163 ? 23.857 10.738 1.124 1.00 68.69 163 TRP A C 1
ATOM 1328 O O . TRP A 1 163 ? 23.968 10.017 2.115 1.00 68.69 163 TRP A O 1
ATOM 1338 N N . MET A 1 164 ? 23.957 10.264 -0.115 1.00 66.19 164 MET A N 1
ATOM 1339 C CA . MET A 1 164 ? 24.308 8.879 -0.414 1.00 66.19 164 MET A CA 1
ATOM 1340 C C . MET A 1 164 ? 25.727 8.819 -0.972 1.00 66.19 164 MET A C 1
ATOM 1342 O O . MET A 1 164 ? 25.948 8.991 -2.165 1.00 66.19 164 MET A O 1
ATOM 1346 N N . VAL A 1 165 ? 26.699 8.540 -0.103 1.00 59.62 165 VAL A N 1
ATOM 1347 C CA . VAL A 1 165 ? 28.028 8.115 -0.555 1.00 59.62 165 VAL A CA 1
ATOM 1348 C C . VAL A 1 165 ? 27.916 6.633 -0.898 1.00 59.62 165 VAL A C 1
ATOM 1350 O O . VAL A 1 165 ? 27.845 5.792 -0.002 1.00 59.62 165 VAL A O 1
ATOM 1353 N N . MET A 1 166 ? 27.831 6.306 -2.187 1.00 44.62 166 MET A N 1
ATOM 1354 C CA . MET A 1 166 ? 27.930 4.913 -2.620 1.00 44.62 166 MET A CA 1
ATOM 1355 C C . MET A 1 166 ? 29.364 4.439 -2.357 1.00 44.62 166 MET A C 1
ATOM 1357 O O . MET A 1 166 ? 30.295 5.081 -2.849 1.00 44.62 166 MET A O 1
ATOM 1361 N N . PRO A 1 167 ? 29.581 3.359 -1.586 1.00 44.94 167 PRO A N 1
ATOM 1362 C CA . PRO A 1 167 ? 30.894 2.747 -1.543 1.00 44.94 167 PRO A CA 1
ATOM 1363 C C . PRO A 1 167 ? 31.186 2.216 -2.950 1.00 44.94 167 PRO A C 1
ATOM 1365 O O . PRO A 1 167 ? 30.426 1.401 -3.475 1.00 44.94 167 PRO A O 1
ATOM 1368 N N . THR A 1 168 ? 32.232 2.757 -3.568 1.00 41.97 168 THR A N 1
ATOM 1369 C CA . THR A 1 168 ? 32.841 2.218 -4.790 1.00 41.97 168 THR A CA 1
ATOM 1370 C C . THR A 1 168 ? 33.442 0.851 -4.534 1.00 41.97 168 THR A C 1
ATOM 1372 O O . THR A 1 168 ? 34.095 0.716 -3.471 1.00 41.97 168 THR A O 1
#

Sequence (168 aa):
MYQQITIQTLFKQGEKKSRIASQLGCHRNTVLNIVKRDKVIEKQKRVRSSIFDPYKQKISEYLDKKISRLRIFELLGDEYGVSSTYINMKTAILKNQHYDLEFNQDFLEFAGYYNTVILPCTPYSPQQKGTVESGIKYLQSNFAAGRQFQDDADIKDSLEAGWMVMPT

pLDDT: mean 75.67, std 11.05, range [41.97, 92.75]

InterPro domains:
  IPR012337 Ribonuclease H-like superfamily [SSF53098] (104-150)

Secondary structure (DSSP, 8-state):
-HHHHHHHHHHHTT--HHHHHHHTT--HHHHHHHHT-SS--------PPPTTGGGHHHHHHHHHTT--HHHHHHHHHHHH------SS-TTTEEEEETTEEEE-HHHHHHHHHTT----PPPTT-GGGGHHHHHHHHHIIIIISTT---SSHHHHHHHHHTTT-----